Protein AF-A0A2P4SHU9-F1 (afdb_monomer_lite)

InterPro domains:
  IPR002909 IPT domain [PF01833] (2-51)
  IPR013783 Immunoglobulin-like fold [G3DSA:2.60.40.10] (1-59)
  IPR014756 Immunoglobulin E-set [SSF81296] (2-53)
  IPR029175 Exocyst complex component EXOC2/Sec5 [PTHR13043] (12-100)

Secondary structure (DSSP, 8-state):
-EETTEE-GGG-EEEETTEEE------S-SS--EE-EETTTEE---SS---PPPPP---TTSPP--PPP---GGGGTT-TT----TT--PPP-TT------

Organism: Bambusicola thoracicus (NCBI:txid9083)

Structure (mmCIF, N/CA/C/O backbone):
data_AF-A0A2P4SHU9-F1
#
_entry.id   AF-A0A2P4SHU9-F1
#
loop_
_atom_site.group_PDB
_atom_site.id
_atom_site.type_symbol
_atom_site.label_atom_id
_atom_site.label_alt_id
_atom_site.label_comp_id
_atom_site.label_asym_id
_atom_site.label_entity_id
_atom_site.label_seq_id
_atom_site.pdbx_PDB_ins_code
_atom_site.Cartn_x
_atom_site.Cartn_y
_atom_site.Cartn_z
_atom_site.occupancy
_atom_site.B_iso_or_equiv
_atom_site.auth_seq_id
_atom_site.auth_comp_id
_atom_site.auth_asym_id
_atom_site.auth_atom_id
_atom_site.pdbx_PDB_model_num
ATOM 1 N N . LEU A 1 1 ? -6.642 -3.464 1.330 1.00 96.50 1 LEU A N 1
ATOM 2 C CA . LEU A 1 1 ? -5.560 -2.459 1.376 1.00 96.50 1 LEU A CA 1
ATOM 3 C C . LEU A 1 1 ? -5.078 -2.230 -0.043 1.00 96.50 1 LEU A C 1
ATOM 5 O O . LEU A 1 1 ? -4.727 -3.197 -0.714 1.00 96.50 1 LEU A O 1
ATOM 9 N N . THR A 1 2 ? -5.083 -0.984 -0.494 1.00 96.69 2 THR A N 1
ATOM 10 C CA . THR A 1 2 ? -4.664 -0.612 -1.845 1.00 96.69 2 THR A CA 1
ATOM 11 C C . THR A 1 2 ? -3.676 0.540 -1.757 1.00 96.69 2 THR A C 1
ATOM 13 O O . THR A 1 2 ? -3.988 1.548 -1.130 1.00 96.69 2 THR A O 1
ATOM 16 N N . ILE A 1 3 ? -2.502 0.396 -2.370 1.00 96.56 3 ILE A N 1
ATOM 17 C CA . ILE A 1 3 ? -1.456 1.430 -2.404 1.00 96.56 3 ILE A CA 1
ATOM 18 C C . ILE A 1 3 ? -1.080 1.672 -3.862 1.00 96.56 3 ILE A C 1
ATOM 20 O O . ILE A 1 3 ? -0.827 0.718 -4.594 1.00 96.56 3 ILE A O 1
ATOM 24 N N . CYS A 1 4 ? -1.100 2.926 -4.314 1.00 94.81 4 CYS A N 1
ATOM 25 C CA . CYS A 1 4 ? -0.856 3.299 -5.716 1.00 94.81 4 CYS A CA 1
ATOM 26 C C . CYS A 1 4 ? -1.718 2.509 -6.731 1.00 94.81 4 CYS A C 1
ATOM 28 O O . CYS A 1 4 ? -1.253 2.096 -7.799 1.00 94.81 4 CYS A O 1
ATOM 30 N N . GLY A 1 5 ? -2.968 2.198 -6.366 1.00 94.12 5 GLY A N 1
ATOM 31 C CA . GLY A 1 5 ? -3.869 1.358 -7.169 1.00 94.12 5 GLY A CA 1
ATOM 32 C C . GLY A 1 5 ? -3.512 -0.140 -7.203 1.00 94.12 5 GLY A C 1
ATOM 33 O O . GLY A 1 5 ? -4.241 -0.929 -7.807 1.00 94.12 5 GLY A O 1
ATOM 34 N N . HIS A 1 6 ? -2.431 -0.560 -6.543 1.00 95.31 6 HIS A N 1
ATOM 35 C CA . HIS A 1 6 ? -2.037 -1.957 -6.388 1.00 95.31 6 HIS A CA 1
ATOM 36 C C . HIS A 1 6 ? -2.758 -2.603 -5.198 1.00 95.31 6 HIS A C 1
ATOM 38 O O . HIS A 1 6 ? -2.846 -2.010 -4.123 1.00 95.31 6 HIS A O 1
ATOM 44 N N . ASN A 1 7 ? -3.273 -3.825 -5.370 1.00 96.06 7 ASN A N 1
ATOM 45 C CA . ASN A 1 7 ? -3.903 -4.569 -4.279 1.00 96.06 7 ASN A CA 1
ATOM 46 C C . ASN A 1 7 ? -2.827 -5.233 -3.407 1.00 96.06 7 ASN A C 1
ATOM 48 O O . ASN A 1 7 ? -2.243 -6.234 -3.804 1.00 96.06 7 ASN A O 1
ATOM 52 N N . CYS A 1 8 ? -2.602 -4.692 -2.211 1.00 96.69 8 CYS A N 1
ATOM 53 C CA . CYS A 1 8 ? -1.604 -5.184 -1.260 1.00 96.69 8 CYS A CA 1
ATOM 54 C C . CYS A 1 8 ? -2.185 -6.168 -0.230 1.00 96.69 8 CYS A C 1
ATOM 56 O O . CYS A 1 8 ? -1.504 -6.501 0.731 1.00 96.69 8 CYS A O 1
ATOM 58 N N . LEU A 1 9 ? -3.442 -6.612 -0.369 1.00 96.50 9 LEU A N 1
ATOM 59 C CA . LEU A 1 9 ? -4.115 -7.404 0.669 1.00 96.50 9 LEU A CA 1
ATOM 60 C C . LEU A 1 9 ? -3.433 -8.755 0.937 1.00 96.50 9 LEU A C 1
ATOM 62 O O . LEU A 1 9 ? -3.362 -9.164 2.086 1.00 96.50 9 LEU A O 1
ATOM 66 N N . LEU A 1 10 ? -2.908 -9.417 -0.100 1.00 96.62 10 LEU A N 1
ATOM 67 C CA . LEU A 1 10 ? -2.248 -10.724 0.034 1.00 96.62 10 LEU A CA 1
ATOM 68 C C . LEU A 1 10 ? -0.957 -10.671 0.861 1.00 96.62 10 LEU A C 1
ATOM 70 O O . LEU A 1 10 ? -0.550 -11.682 1.418 1.00 96.62 10 LEU A O 1
ATOM 74 N N . THR A 1 11 ? -0.309 -9.507 0.925 1.00 97.50 11 THR A N 1
ATOM 75 C CA . THR A 1 11 ? 0.932 -9.294 1.683 1.00 97.50 11 THR A CA 1
ATOM 76 C C . THR A 1 11 ? 0.702 -8.468 2.945 1.00 97.50 11 THR A C 1
ATOM 78 O O . THR A 1 11 ? 1.670 -8.114 3.614 1.00 97.50 11 THR A O 1
ATOM 81 N N . ALA A 1 12 ? -0.551 -8.113 3.244 1.00 97.69 12 ALA A N 1
ATOM 82 C CA . ALA A 1 12 ? -0.895 -7.260 4.366 1.00 97.69 12 ALA A CA 1
ATOM 83 C C . ALA A 1 12 ? -1.042 -8.078 5.650 1.00 97.69 12 ALA A C 1
ATOM 85 O O . ALA A 1 12 ? -1.887 -8.964 5.749 1.00 97.69 12 ALA A O 1
ATOM 86 N N . GLU A 1 13 ? -0.266 -7.703 6.653 1.00 98.25 13 GLU A N 1
ATOM 87 C CA . GLU A 1 13 ? -0.324 -8.211 8.011 1.00 98.25 13 GLU A CA 1
ATOM 88 C C . GLU A 1 13 ? -0.923 -7.134 8.922 1.00 98.25 13 GLU A C 1
ATOM 90 O O . GLU A 1 13 ? -0.434 -6.001 9.004 1.00 98.25 13 GLU A O 1
ATOM 95 N N . TRP A 1 14 ? -2.032 -7.470 9.579 1.00 97.00 14 TRP A N 1
ATOM 96 C CA . TRP A 1 14 ? -2.667 -6.592 10.555 1.00 97.00 14 TRP A CA 1
ATOM 97 C C . TRP A 1 14 ? -1.968 -6.742 11.906 1.00 97.00 14 TRP A C 1
ATOM 99 O O . TRP A 1 14 ? -1.900 -7.845 12.437 1.00 97.00 14 TRP A O 1
ATOM 109 N N . MET A 1 15 ? -1.486 -5.631 12.467 1.00 97.81 15 MET A N 1
ATOM 110 C CA . MET A 1 15 ? -0.790 -5.626 13.760 1.00 97.81 15 MET A CA 1
ATOM 111 C C . MET A 1 15 ? -1.666 -5.031 14.863 1.00 97.81 15 MET A C 1
ATOM 113 O O . MET A 1 15 ? -1.698 -5.524 15.986 1.00 97.81 15 MET A O 1
ATOM 117 N N . SER A 1 16 ? -2.349 -3.928 14.557 1.00 97.69 16 SER A N 1
ATOM 118 C CA . SER A 1 16 ? -3.259 -3.239 15.471 1.00 97.69 16 SER A CA 1
ATOM 119 C C . SER A 1 16 ? -4.210 -2.329 14.692 1.00 97.69 16 SER A C 1
ATOM 121 O O . SER A 1 16 ? -4.072 -2.143 13.481 1.00 97.69 16 SER A O 1
ATOM 123 N N . ALA A 1 17 ? -5.157 -1.687 15.383 1.00 95.88 17 ALA A N 1
ATOM 124 C CA . ALA A 1 17 ? -6.068 -0.718 14.768 1.00 95.88 17 ALA A CA 1
ATOM 125 C C . ALA A 1 17 ? -5.351 0.460 14.068 1.00 95.88 17 ALA A C 1
ATOM 127 O O . ALA A 1 17 ? -5.923 1.069 13.169 1.00 95.88 17 ALA A O 1
ATOM 128 N N . SER A 1 18 ? -4.10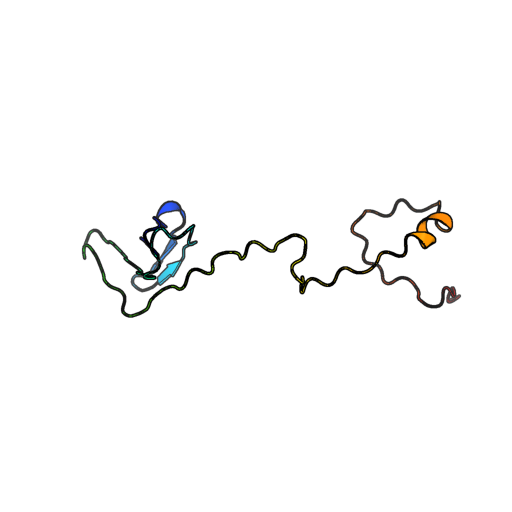6 0.760 14.451 1.00 95.94 18 SER A N 1
ATOM 129 C CA . SER A 1 18 ? -3.297 1.860 13.910 1.00 95.94 18 SER A CA 1
ATOM 130 C C . SER A 1 18 ? -2.066 1.401 13.121 1.00 95.94 18 SER A C 1
ATOM 132 O O . SER A 1 18 ? -1.269 2.239 12.700 1.00 95.94 18 SER A O 1
ATOM 134 N N . LYS A 1 19 ? -1.876 0.089 12.912 1.00 97.56 19 LYS A N 1
ATOM 135 C CA . LYS A 1 19 ? -0.695 -0.442 12.222 1.00 97.56 19 LYS A CA 1
ATOM 136 C C . LYS A 1 19 ? -1.029 -1.654 11.356 1.00 97.56 19 LYS A C 1
ATOM 138 O O . LYS A 1 19 ? -1.517 -2.675 11.837 1.00 97.56 19 LYS A O 1
ATOM 143 N N . ILE A 1 20 ? -0.681 -1.540 10.078 1.00 98.31 20 ILE A N 1
ATOM 144 C CA . ILE A 1 20 ? -0.729 -2.611 9.081 1.00 98.31 20 ILE A CA 1
ATOM 145 C C . ILE A 1 20 ? 0.626 -2.610 8.372 1.00 98.31 20 ILE A C 1
ATOM 147 O O . ILE A 1 20 ? 1.091 -1.553 7.942 1.00 98.31 20 ILE A O 1
ATOM 151 N N . VAL A 1 21 ? 1.259 -3.771 8.258 1.00 98.25 21 VAL A N 1
ATOM 152 C CA . VAL A 1 21 ? 2.519 -3.952 7.526 1.00 98.25 21 VAL A CA 1
ATOM 153 C C . VAL A 1 21 ? 2.199 -4.635 6.201 1.00 98.25 21 VAL A C 1
ATOM 155 O O . VAL A 1 21 ? 1.375 -5.538 6.167 1.00 98.25 21 VAL A O 1
ATOM 158 N N . CYS A 1 22 ? 2.785 -4.202 5.085 1.00 97.69 22 CYS A N 1
ATOM 159 C CA . CYS A 1 22 ? 2.576 -4.869 3.797 1.00 97.69 22 CYS A CA 1
ATOM 160 C C . CYS A 1 22 ? 3.742 -4.640 2.832 1.00 97.69 22 CYS A C 1
ATOM 162 O O . CYS A 1 22 ? 4.618 -3.811 3.085 1.00 97.69 22 CYS A O 1
ATOM 164 N N . ARG A 1 23 ? 3.731 -5.355 1.701 1.00 95.94 23 ARG A N 1
ATOM 165 C CA . ARG A 1 23 ? 4.658 -5.123 0.583 1.00 95.94 23 ARG A CA 1
ATOM 166 C C . ARG A 1 23 ? 3.913 -4.512 -0.601 1.00 95.94 23 ARG A C 1
ATOM 168 O O . ARG A 1 23 ? 2.896 -5.052 -1.041 1.00 95.94 23 ARG A O 1
ATOM 175 N N . VAL A 1 24 ? 4.428 -3.396 -1.116 1.00 93.94 24 VAL A N 1
ATOM 176 C CA . VAL A 1 24 ? 3.856 -2.685 -2.268 1.00 93.94 24 VAL A CA 1
ATOM 177 C C . VAL A 1 24 ? 4.397 -3.288 -3.563 1.00 93.94 24 VAL A C 1
ATOM 179 O O . VAL A 1 24 ? 5.598 -3.508 -3.691 1.00 93.94 24 VAL A O 1
ATOM 182 N N . GLY A 1 25 ? 3.503 -3.577 -4.510 1.00 89.56 25 GLY A N 1
ATOM 183 C CA . GLY A 1 25 ? 3.863 -4.035 -5.851 1.00 89.56 25 GLY A CA 1
ATOM 184 C C . GLY A 1 25 ? 3.974 -2.890 -6.859 1.00 89.56 25 GLY A C 1
ATOM 185 O O . GLY A 1 25 ? 4.077 -1.719 -6.499 1.00 89.56 25 GLY A O 1
ATOM 186 N N . GLN A 1 26 ? 3.923 -3.222 -8.149 1.00 88.38 26 GLN A N 1
ATOM 187 C CA . GLN A 1 26 ? 3.939 -2.219 -9.216 1.00 88.38 26 GLN A CA 1
ATOM 188 C C . GLN A 1 26 ? 2.709 -1.304 -9.136 1.00 88.38 26 GLN A C 1
ATOM 190 O O . GLN A 1 26 ? 1.571 -1.780 -9.043 1.00 88.38 26 GLN A O 1
ATOM 195 N N . ALA A 1 27 ? 2.951 0.007 -9.188 1.00 84.69 27 ALA A N 1
ATOM 196 C CA . ALA A 1 27 ? 1.908 1.021 -9.170 1.00 84.69 27 ALA A CA 1
ATOM 197 C C . ALA A 1 27 ? 1.085 0.978 -10.458 1.00 84.69 27 ALA A C 1
ATOM 199 O O . ALA A 1 27 ? 1.627 0.872 -11.556 1.00 84.69 27 ALA A O 1
ATOM 200 N N . LYS A 1 28 ? -0.233 1.121 -10.307 1.00 85.88 28 LYS A N 1
ATOM 201 C CA . LYS A 1 28 ? -1.162 1.347 -11.424 1.00 85.88 28 LYS A CA 1
ATOM 202 C C . LYS A 1 28 ? -1.447 2.831 -11.648 1.00 85.88 28 LYS A C 1
ATOM 204 O O . LYS A 1 28 ? -2.008 3.190 -12.676 1.00 85.88 28 LYS A O 1
ATOM 209 N N . ASN A 1 29 ? -1.120 3.676 -10.673 1.00 80.19 29 ASN A N 1
ATOM 210 C CA . ASN A 1 29 ? -1.287 5.120 -10.747 1.00 80.19 29 ASN A CA 1
ATOM 211 C C . ASN A 1 29 ? -0.098 5.846 -10.101 1.00 80.19 29 ASN A C 1
ATOM 213 O O . ASN A 1 29 ? 0.564 5.310 -9.214 1.00 80.19 29 ASN A O 1
ATOM 217 N N . ASP A 1 30 ? 0.151 7.084 -10.525 1.00 79.12 30 ASP A N 1
ATOM 218 C CA . ASP A 1 30 ? 1.261 7.894 -10.002 1.00 79.12 30 ASP A CA 1
ATOM 219 C C . ASP A 1 30 ? 0.859 8.747 -8.781 1.00 79.12 30 ASP A C 1
ATOM 221 O O . ASP A 1 30 ? 1.676 9.474 -8.225 1.00 79.12 30 ASP A O 1
ATOM 225 N N . LYS A 1 31 ? -0.402 8.658 -8.335 1.00 85.31 31 LYS A N 1
ATOM 226 C CA . LYS A 1 31 ? -0.958 9.530 -7.287 1.00 85.31 31 LYS A CA 1
ATOM 227 C C . LYS A 1 31 ? -0.466 9.192 -5.873 1.00 85.31 31 LYS A C 1
ATOM 229 O O . LYS A 1 31 ? -0.520 10.034 -4.986 1.00 85.31 31 LYS A O 1
ATOM 234 N N . GLY A 1 32 ? 0.003 7.965 -5.648 1.00 92.44 32 GLY A N 1
ATOM 235 C CA . GLY A 1 32 ? 0.519 7.564 -4.337 1.00 92.44 32 GLY A CA 1
ATOM 236 C C . GLY A 1 32 ? -0.549 7.324 -3.268 1.00 92.44 32 GLY A C 1
ATOM 237 O O . GLY A 1 32 ? -0.224 7.287 -2.085 1.00 92.44 32 GLY A O 1
ATOM 238 N N . ASP A 1 33 ? -1.820 7.177 -3.655 1.00 95.25 33 ASP A N 1
ATOM 239 C CA . ASP A 1 33 ? -2.926 7.006 -2.707 1.00 95.25 33 ASP A CA 1
ATOM 240 C C . ASP A 1 33 ? -2.750 5.730 -1.859 1.00 9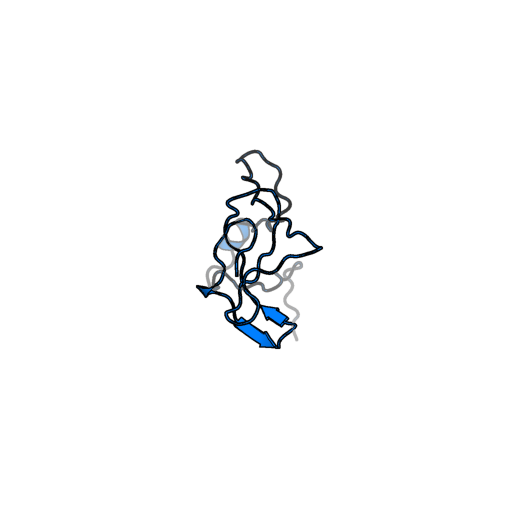5.25 33 ASP A C 1
ATOM 242 O O . ASP A 1 33 ? -2.475 4.649 -2.390 1.00 95.25 33 ASP A O 1
ATOM 246 N N . ILE A 1 34 ? -2.985 5.852 -0.548 1.00 97.06 34 ILE A N 1
ATOM 247 C CA . ILE A 1 34 ? -3.020 4.746 0.419 1.00 97.06 34 ILE A CA 1
ATOM 248 C C . ILE A 1 34 ? -4.464 4.598 0.905 1.00 97.06 34 ILE A C 1
ATOM 250 O O . ILE A 1 34 ? -5.000 5.477 1.577 1.00 97.06 34 ILE A O 1
ATOM 254 N N . ILE A 1 35 ? -5.112 3.491 0.547 1.00 97.19 35 ILE A N 1
ATOM 255 C CA . ILE A 1 35 ? -6.528 3.241 0.829 1.00 97.19 35 ILE A CA 1
ATOM 256 C C . ILE A 1 35 ? -6.659 1.975 1.676 1.00 97.19 35 ILE A C 1
ATOM 258 O O . ILE A 1 35 ? -6.416 0.851 1.220 1.00 97.19 35 ILE A O 1
ATOM 262 N N . VAL A 1 36 ? -7.103 2.155 2.916 1.00 97.88 36 VAL A N 1
ATOM 263 C CA . VAL A 1 36 ? -7.506 1.062 3.806 1.00 97.88 36 VAL A CA 1
ATOM 264 C C . VAL A 1 36 ? -9.017 0.890 3.690 1.00 97.88 36 VAL A C 1
ATOM 266 O O . VAL A 1 36 ? -9.760 1.865 3.742 1.00 97.88 36 VAL A O 1
ATOM 269 N N . THR A 1 37 ? -9.487 -0.343 3.521 1.00 97.44 37 THR A N 1
ATOM 270 C CA . THR A 1 37 ? -10.922 -0.653 3.515 1.00 97.44 37 THR A CA 1
ATOM 271 C C . THR A 1 37 ? -11.195 -1.673 4.603 1.00 97.44 37 THR A C 1
ATOM 273 O O . THR A 1 37 ? -10.602 -2.752 4.584 1.00 97.44 37 THR A O 1
ATOM 276 N N . THR A 1 38 ? -12.057 -1.327 5.553 1.00 96.94 38 THR A N 1
ATOM 277 C CA . THR A 1 38 ? -12.474 -2.208 6.649 1.00 96.94 38 THR A CA 1
ATOM 278 C C . THR A 1 38 ? -13.969 -2.485 6.546 1.00 96.94 38 THR A C 1
ATOM 280 O O . THR A 1 38 ? -14.718 -1.710 5.955 1.00 96.94 38 THR A O 1
ATOM 283 N N . LYS A 1 39 ? -14.431 -3.601 7.121 1.00 96.06 39 LYS A N 1
ATOM 284 C CA . LYS A 1 39 ? -15.866 -3.932 7.127 1.00 96.06 39 LYS A CA 1
ATOM 285 C C . LYS A 1 39 ? -16.687 -2.947 7.965 1.00 96.06 39 LYS A C 1
ATOM 287 O O . LYS A 1 39 ? -17.816 -2.652 7.607 1.00 96.06 39 LYS A O 1
ATOM 292 N N . SER A 1 40 ? -16.117 -2.444 9.059 1.00 96.19 40 SER A N 1
ATOM 293 C CA . SER A 1 40 ? -16.792 -1.539 9.994 1.00 96.19 40 SER A CA 1
ATOM 294 C C . SER A 1 40 ? -16.806 -0.081 9.535 1.00 96.19 40 SER A C 1
ATOM 296 O O . SER A 1 40 ? -17.786 0.613 9.770 1.00 96.19 40 SER A O 1
ATOM 298 N N . GLY A 1 41 ? -15.723 0.390 8.908 1.00 94.31 41 GLY A N 1
ATOM 299 C CA . GLY A 1 41 ? -15.535 1.801 8.546 1.00 94.31 41 GLY A CA 1
ATOM 300 C C . GLY A 1 41 ? -15.576 2.083 7.046 1.00 94.31 41 GLY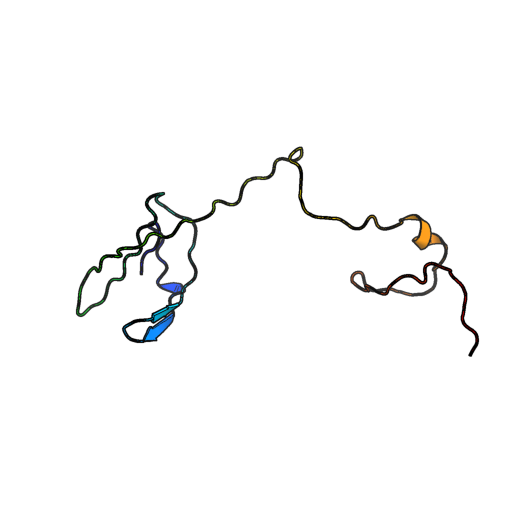 A C 1
ATOM 301 O O . GLY A 1 41 ? -15.408 3.227 6.633 1.00 94.31 41 GLY A O 1
ATOM 302 N N . GLY A 1 42 ? -15.763 1.058 6.212 1.00 97.44 42 GLY A N 1
ATOM 303 C CA . GLY A 1 42 ? -15.748 1.211 4.764 1.00 97.44 42 GLY A CA 1
ATOM 304 C C . GLY A 1 42 ? -14.386 1.678 4.250 1.00 97.44 42 GLY A C 1
ATOM 305 O O . GLY A 1 42 ? -13.337 1.201 4.689 1.00 97.44 42 GLY A O 1
ATOM 306 N N . ARG A 1 43 ? -14.400 2.576 3.261 1.00 97.88 43 ARG A N 1
ATOM 307 C CA . ARG A 1 43 ? -13.203 3.082 2.579 1.00 97.88 43 ARG A CA 1
ATOM 308 C C . ARG A 1 43 ? -12.625 4.288 3.325 1.00 97.88 43 ARG A C 1
ATOM 310 O O . ARG A 1 43 ? -13.233 5.351 3.332 1.00 97.88 43 ARG A O 1
ATOM 317 N N . GLY A 1 44 ? -11.429 4.129 3.882 1.00 96.81 44 GLY A N 1
ATOM 318 C CA . GLY A 1 44 ? -10.670 5.211 4.504 1.00 96.81 44 GLY A CA 1
ATOM 319 C C . GLY A 1 44 ? -9.922 6.090 3.498 1.00 96.81 44 GLY A C 1
ATOM 320 O O . GLY A 1 44 ? -9.780 5.750 2.318 1.00 96.81 44 GLY A O 1
ATOM 321 N N . THR A 1 45 ? -9.405 7.210 3.998 1.00 96.56 45 THR A N 1
ATOM 322 C CA . THR A 1 45 ? -8.537 8.153 3.281 1.00 96.56 45 THR A CA 1
ATOM 323 C C . THR A 1 45 ? -7.186 8.269 3.988 1.00 96.56 45 THR A C 1
ATOM 325 O O . THR A 1 45 ? -7.053 7.917 5.159 1.00 96.56 45 THR A O 1
ATOM 328 N N . SER A 1 46 ? -6.171 8.745 3.269 1.00 96.19 46 SER A N 1
ATOM 329 C CA . SER A 1 46 ? -4.837 9.013 3.810 1.00 96.19 46 SER A CA 1
ATOM 330 C C . SER A 1 46 ? -4.473 10.472 3.559 1.00 96.19 46 SER A C 1
ATOM 332 O O . SER A 1 46 ? -4.731 10.992 2.476 1.00 96.19 46 SER A O 1
ATOM 334 N N . THR A 1 47 ? -3.871 11.125 4.552 1.00 97.44 47 THR A N 1
ATOM 335 C CA . THR A 1 47 ? -3.312 12.484 4.432 1.00 97.44 47 THR A CA 1
ATOM 336 C C . THR A 1 47 ? -1.904 12.488 3.836 1.00 97.44 47 THR A C 1
ATOM 338 O O . THR A 1 47 ? -1.416 13.533 3.419 1.00 97.44 47 THR A O 1
ATOM 341 N N . VAL A 1 48 ? -1.257 11.321 3.783 1.00 97.19 48 VAL A N 1
ATOM 342 C CA . VAL A 1 48 ? 0.079 11.121 3.213 1.00 97.19 48 VAL A CA 1
ATOM 343 C C . VAL A 1 48 ? 0.014 10.243 1.965 1.00 97.19 48 VAL A C 1
ATOM 345 O O . VAL A 1 48 ? -0.897 9.423 1.812 1.00 97.19 48 VAL A O 1
ATOM 348 N N . SER A 1 49 ? 1.003 10.393 1.088 1.00 95.94 49 SER A N 1
ATOM 349 C CA . SER A 1 49 ? 1.117 9.648 -0.168 1.00 95.94 49 SER A CA 1
ATOM 350 C C . SER A 1 49 ? 2.374 8.785 -0.203 1.00 95.94 49 SER A C 1
ATOM 352 O O . SER A 1 49 ? 3.434 9.192 0.273 1.00 95.94 49 SER A O 1
ATOM 354 N N . PHE A 1 50 ? 2.281 7.621 -0.838 1.00 95.38 50 PHE A N 1
ATOM 355 C CA . PHE A 1 50 ? 3.413 6.743 -1.097 1.00 95.38 50 PHE A CA 1
ATOM 356 C C . PHE A 1 50 ? 4.043 7.049 -2.461 1.00 95.38 50 PHE A C 1
ATOM 358 O O . PHE A 1 50 ? 3.382 6.950 -3.494 1.00 95.38 50 PHE A O 1
ATOM 365 N N . LYS A 1 51 ? 5.338 7.376 -2.489 1.00 92.81 51 LYS A N 1
ATOM 366 C CA . LYS A 1 51 ? 6.088 7.520 -3.742 1.00 92.81 51 LYS A CA 1
ATOM 367 C C . LYS A 1 51 ? 6.701 6.175 -4.117 1.00 92.81 51 LYS A C 1
ATOM 369 O O . LYS A 1 51 ? 7.719 5.783 -3.551 1.00 92.81 51 LYS A O 1
ATOM 374 N N . LEU A 1 52 ? 6.103 5.477 -5.083 1.00 90.25 52 LEU A N 1
ATOM 375 C CA . LEU A 1 52 ? 6.731 4.278 -5.632 1.00 90.25 52 LEU A CA 1
ATOM 376 C C . LEU A 1 52 ? 7.906 4.690 -6.525 1.00 90.25 52 LEU A C 1
ATOM 378 O O . LEU A 1 52 ? 7.721 5.377 -7.531 1.00 90.25 52 LEU A O 1
ATOM 382 N N . LEU A 1 53 ? 9.109 4.256 -6.162 1.00 86.69 53 LEU A N 1
ATOM 383 C CA . LEU A 1 53 ? 10.284 4.410 -7.009 1.00 86.69 53 LEU A CA 1
ATOM 384 C C . LEU A 1 53 ? 10.204 3.379 -8.134 1.00 86.69 53 LEU A C 1
ATOM 386 O O . LEU A 1 53 ? 10.146 2.174 -7.886 1.00 86.69 53 LEU A O 1
ATOM 390 N N . LYS A 1 54 ? 10.157 3.859 -9.376 1.00 78.69 54 LYS A N 1
ATOM 391 C CA . LYS A 1 54 ? 10.279 2.993 -10.547 1.00 78.69 54 LYS A CA 1
ATOM 392 C C . LYS A 1 54 ? 11.752 2.570 -10.619 1.00 78.69 54 LYS A C 1
ATOM 394 O O . LYS A 1 54 ? 12.600 3.458 -10.549 1.00 78.69 54 LYS A O 1
ATOM 399 N N . PRO A 1 55 ? 12.069 1.266 -10.722 1.00 74.62 55 PRO A N 1
ATOM 400 C CA . PRO A 1 55 ? 13.433 0.857 -11.009 1.00 74.62 55 PRO A CA 1
ATOM 401 C C . PRO A 1 55 ? 13.826 1.508 -12.331 1.00 74.62 55 PRO A C 1
ATOM 403 O O . PRO A 1 55 ? 13.161 1.290 -13.349 1.00 74.62 55 PRO A O 1
ATOM 406 N N . GLU A 1 56 ? 14.845 2.356 -12.299 1.00 72.81 56 GLU A N 1
ATOM 407 C CA . GLU A 1 56 ? 15.399 2.923 -13.515 1.00 72.81 56 GLU A CA 1
ATOM 408 C C . GLU A 1 56 ? 15.975 1.776 -14.343 1.00 72.81 56 GLU A C 1
ATOM 410 O O . GLU A 1 56 ? 16.698 0.916 -13.832 1.00 72.81 56 GLU A O 1
ATOM 415 N N . LYS A 1 57 ? 15.588 1.707 -15.617 1.00 73.69 57 LYS A N 1
ATOM 416 C CA . LYS A 1 57 ? 16.217 0.769 -16.538 1.00 73.69 57 LYS A CA 1
ATOM 417 C C . LYS A 1 57 ? 17.572 1.357 -16.894 1.00 73.69 57 LYS A C 1
ATOM 419 O O . LYS A 1 57 ? 17.643 2.178 -17.797 1.00 73.69 57 LYS A O 1
ATOM 424 N N . ILE A 1 58 ? 18.598 0.932 -16.168 1.00 75.81 58 ILE A N 1
ATOM 425 C CA . ILE A 1 58 ? 19.991 1.254 -16.469 1.00 75.81 58 ILE A CA 1
ATOM 426 C C . ILE A 1 58 ? 20.300 0.643 -17.843 1.00 75.81 58 ILE A C 1
ATOM 428 O O . ILE A 1 58 ? 20.229 -0.577 -18.027 1.00 75.81 58 ILE A O 1
ATOM 432 N N . GLY A 1 59 ? 20.546 1.494 -18.830 1.00 79.69 59 GLY A N 1
ATOM 433 C CA . GLY A 1 59 ? 21.046 1.116 -20.141 1.00 79.69 59 GLY A CA 1
ATOM 434 C C . GLY A 1 59 ? 22.461 0.548 -20.052 1.00 79.69 59 GLY A C 1
ATOM 435 O O . GLY A 1 59 ? 23.185 0.774 -19.090 1.00 79.69 59 GLY A O 1
ATOM 436 N N . ILE A 1 60 ? 22.892 -0.181 -21.084 1.00 78.69 60 ILE A N 1
ATOM 437 C CA . ILE A 1 60 ? 24.229 -0.811 -21.120 1.00 78.69 60 ILE A CA 1
ATOM 438 C C . ILE A 1 60 ? 25.361 0.227 -20.989 1.00 78.69 60 ILE A C 1
ATOM 440 O O . ILE A 1 60 ? 26.454 -0.101 -20.543 1.00 78.69 60 ILE A O 1
ATOM 444 N N . LEU A 1 61 ? 25.098 1.471 -21.392 1.00 83.62 61 LEU A N 1
ATOM 445 C CA . LEU A 1 61 ? 26.056 2.576 -21.361 1.00 83.62 61 LEU A CA 1
ATOM 446 C C . LEU A 1 61 ? 25.853 3.519 -20.165 1.00 83.62 61 LEU A C 1
ATOM 448 O O . LEU A 1 61 ? 26.594 4.492 -20.037 1.00 83.62 61 LEU A O 1
ATOM 452 N N . ASP A 1 62 ? 24.860 3.260 -19.313 1.00 81.25 62 ASP A N 1
ATOM 453 C CA . ASP A 1 62 ? 24.586 4.112 -18.162 1.00 81.25 62 ASP A CA 1
ATOM 454 C C . ASP A 1 62 ? 25.611 3.842 -17.055 1.00 81.25 62 ASP A C 1
ATOM 456 O O . ASP A 1 62 ? 25.986 2.701 -16.777 1.00 81.25 62 ASP A O 1
ATOM 460 N N . GLN A 1 63 ? 26.078 4.911 -16.407 1.00 71.81 63 GLN A N 1
ATOM 461 C CA . GLN A 1 63 ? 27.059 4.807 -15.330 1.00 71.81 63 GLN A CA 1
ATOM 462 C C . GLN A 1 63 ? 26.467 4.053 -14.131 1.00 71.81 63 GLN A C 1
ATOM 464 O O . GLN A 1 63 ? 25.477 4.480 -13.538 1.00 71.81 63 GLN A O 1
ATOM 469 N N . SER A 1 64 ? 27.103 2.949 -13.731 1.00 68.50 64 SER A N 1
ATOM 470 C CA . SER A 1 64 ? 26.723 2.196 -12.536 1.00 68.50 64 SER A CA 1
ATOM 471 C C . SER A 1 64 ? 27.551 2.624 -11.326 1.00 68.50 64 SER A C 1
ATOM 473 O O . SER A 1 64 ? 28.775 2.544 -11.354 1.00 68.50 64 SER A O 1
ATOM 475 N N . ALA A 1 65 ? 26.892 2.979 -10.220 1.00 71.00 65 ALA A N 1
ATOM 476 C CA . ALA A 1 65 ? 27.542 3.236 -8.926 1.00 71.00 65 ALA A CA 1
ATOM 477 C C . ALA A 1 65 ? 27.9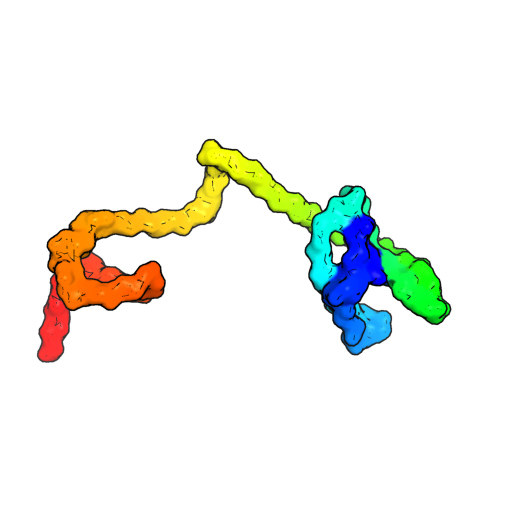33 1.949 -8.164 1.00 71.00 65 ALA A C 1
ATOM 479 O O . ALA A 1 65 ? 28.287 1.996 -6.985 1.00 71.00 65 ALA A O 1
ATOM 480 N N . VAL A 1 66 ? 27.819 0.789 -8.816 1.00 73.44 66 VAL A N 1
ATOM 481 C CA . VAL A 1 66 ? 28.237 -0.497 -8.261 1.00 73.44 66 VAL A CA 1
ATOM 482 C C . VAL A 1 66 ? 29.734 -0.635 -8.490 1.00 73.44 66 VAL A C 1
ATOM 484 O O . VAL A 1 66 ? 30.186 -0.735 -9.627 1.00 73.44 66 VAL A O 1
ATOM 487 N N . TRP A 1 67 ? 30.493 -0.642 -7.399 1.00 71.38 67 TRP A N 1
ATOM 488 C CA . TRP A 1 67 ? 31.911 -0.966 -7.427 1.00 71.38 67 TRP A CA 1
ATOM 489 C C . TRP A 1 67 ? 32.055 -2.474 -7.611 1.00 71.38 67 TRP A C 1
ATOM 491 O O . TRP A 1 67 ? 31.543 -3.253 -6.805 1.00 71.38 67 TRP A O 1
ATOM 501 N N . VAL A 1 68 ? 32.705 -2.878 -8.697 1.00 68.75 68 VAL A N 1
ATOM 502 C CA . VAL A 1 68 ? 33.100 -4.267 -8.930 1.00 68.75 68 VAL A CA 1
ATOM 503 C C . VAL A 1 68 ? 34.582 -4.348 -8.608 1.00 68.75 68 VAL A C 1
ATOM 505 O O . VAL A 1 68 ? 35.372 -3.636 -9.222 1.00 68.75 68 VAL A O 1
ATOM 508 N N . ASP A 1 69 ? 34.955 -5.192 -7.649 1.00 73.44 69 ASP A N 1
ATOM 509 C CA . ASP A 1 69 ? 36.367 -5.487 -7.420 1.00 73.44 69 ASP A CA 1
ATOM 510 C C . ASP A 1 69 ? 36.915 -6.197 -8.661 1.00 73.44 69 ASP A C 1
ATOM 512 O O . ASP A 1 69 ? 36.429 -7.260 -9.062 1.00 73.44 69 ASP A O 1
ATOM 516 N N . GLU A 1 70 ? 37.917 -5.595 -9.297 1.00 65.81 70 GLU A N 1
ATOM 517 C CA . GLU A 1 70 ? 38.618 -6.204 -10.420 1.00 65.81 70 GLU A CA 1
ATOM 518 C C . GLU A 1 70 ? 39.354 -7.450 -9.907 1.00 65.81 70 GLU A C 1
ATOM 520 O O . GLU A 1 70 ? 40.407 -7.371 -9.273 1.00 65.81 70 GLU A O 1
ATOM 525 N N . MET A 1 71 ? 38.782 -8.634 -10.145 1.00 63.19 71 MET A N 1
ATOM 526 C CA . MET A 1 71 ? 39.487 -9.889 -9.898 1.00 63.19 71 MET A CA 1
ATOM 527 C C . MET A 1 71 ? 40.748 -9.917 -10.766 1.00 63.19 71 MET A C 1
ATOM 529 O O . MET A 1 71 ? 40.671 -9.973 -11.995 1.00 63.19 71 MET A O 1
ATOM 533 N N . ASN A 1 72 ? 41.913 -9.927 -10.117 1.00 55.09 72 ASN A N 1
ATOM 534 C CA . ASN A 1 72 ? 43.201 -10.160 -10.760 1.00 55.09 72 ASN A CA 1
ATOM 535 C C . ASN A 1 72 ? 43.227 -11.580 -11.346 1.00 55.09 72 ASN A C 1
ATOM 537 O O . ASN A 1 72 ? 43.652 -12.536 -10.701 1.00 55.09 72 ASN A O 1
ATOM 541 N N . TYR A 1 73 ? 42.792 -11.719 -12.600 1.00 52.56 73 TYR A N 1
ATOM 542 C CA . TYR A 1 73 ? 42.771 -12.980 -13.358 1.00 52.56 73 TYR A CA 1
ATOM 543 C C . TYR A 1 73 ? 44.142 -13.679 -13.438 1.00 52.56 73 TYR A C 1
ATOM 545 O O . TYR A 1 73 ? 44.227 -14.856 -13.793 1.00 52.56 73 TYR A O 1
ATOM 553 N N . TYR A 1 74 ? 45.222 -12.967 -13.119 1.00 50.75 74 TYR A N 1
ATOM 554 C CA . TYR A 1 74 ? 46.588 -13.462 -13.218 1.00 50.75 74 TYR A CA 1
ATOM 555 C C . TYR A 1 74 ? 47.039 -14.323 -12.029 1.00 50.75 74 TYR A C 1
ATOM 557 O O . TYR A 1 74 ? 48.001 -15.069 -12.192 1.00 50.75 74 TYR A O 1
ATOM 565 N N . ASP A 1 75 ? 46.328 -14.314 -10.895 1.00 51.69 75 ASP A N 1
ATOM 566 C CA . ASP A 1 75 ? 46.713 -15.096 -9.701 1.00 51.69 75 ASP A CA 1
ATOM 567 C C . ASP A 1 75 ? 46.120 -16.525 -9.678 1.00 51.69 75 ASP A C 1
ATOM 569 O O . ASP A 1 75 ? 46.311 -17.311 -8.758 1.00 51.69 75 ASP A O 1
ATOM 573 N N . MET A 1 76 ? 45.405 -16.914 -10.739 1.00 53.59 76 MET A N 1
ATOM 574 C CA . MET A 1 76 ? 44.883 -18.278 -10.921 1.00 53.59 76 MET A CA 1
ATOM 575 C C . MET A 1 76 ? 45.939 -19.268 -11.449 1.00 53.59 76 MET A C 1
ATOM 577 O O . MET A 1 76 ? 45.700 -20.477 -11.467 1.00 53.59 76 MET A O 1
ATOM 581 N N . ARG A 1 77 ? 47.089 -18.785 -11.949 1.00 53.09 77 ARG A N 1
ATOM 582 C CA . ARG A 1 77 ? 48.156 -19.650 -12.496 1.00 53.09 77 ARG A CA 1
ATOM 583 C C . ARG A 1 77 ? 49.130 -20.152 -11.431 1.00 53.09 77 ARG A C 1
ATOM 585 O O . ARG A 1 77 ? 49.811 -21.147 -11.674 1.00 53.09 77 ARG A O 1
ATOM 592 N N . THR A 1 78 ? 49.188 -19.482 -10.288 1.00 54.00 78 THR A N 1
ATOM 593 C CA . THR A 1 78 ? 50.161 -19.714 -9.215 1.00 54.00 78 THR A CA 1
ATOM 594 C C . THR A 1 78 ? 49.616 -20.577 -8.081 1.00 54.00 78 THR A C 1
ATOM 596 O O . THR A 1 78 ? 50.393 -21.335 -7.506 1.00 54.00 78 THR A O 1
ATOM 599 N N . ASP A 1 79 ? 48.304 -20.583 -7.817 1.00 53.59 79 ASP A N 1
ATOM 600 C CA . ASP A 1 79 ? 47.704 -21.450 -6.790 1.00 53.59 79 ASP A CA 1
ATOM 601 C C . ASP A 1 79 ? 46.893 -22.599 -7.408 1.00 53.59 79 ASP A C 1
ATOM 603 O O . ASP A 1 79 ? 45.662 -22.613 -7.459 1.00 53.59 79 ASP A O 1
ATOM 607 N N . ARG A 1 80 ? 47.611 -23.595 -7.935 1.00 53.94 80 ARG A N 1
ATOM 608 C CA . ARG A 1 80 ? 47.006 -24.763 -8.592 1.00 53.94 80 ARG A CA 1
ATOM 609 C C . ARG A 1 80 ? 46.463 -25.809 -7.606 1.00 53.94 80 ARG A C 1
ATOM 611 O O . ARG A 1 80 ? 45.996 -26.849 -8.062 1.00 53.94 80 ARG A O 1
ATOM 618 N N . ASN A 1 81 ? 46.525 -25.572 -6.290 1.00 52.78 81 ASN A N 1
ATOM 619 C CA . ASN A 1 81 ? 46.316 -26.633 -5.297 1.00 52.78 81 ASN A CA 1
ATOM 620 C C . ASN A 1 81 ? 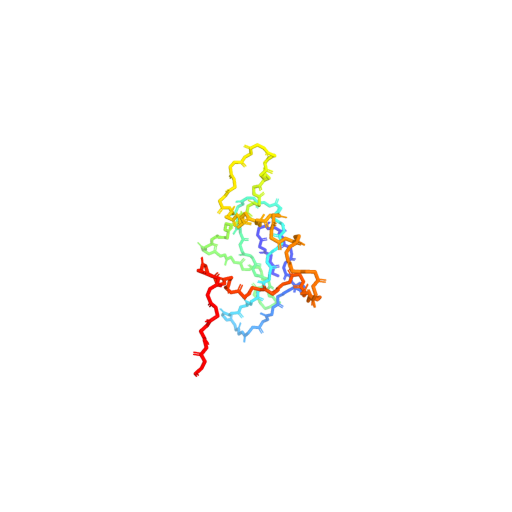45.263 -26.378 -4.214 1.00 52.78 81 ASN A C 1
ATOM 622 O O . ASN A 1 81 ? 45.140 -27.201 -3.304 1.00 52.78 81 ASN A O 1
ATOM 626 N N . LYS A 1 82 ? 44.440 -25.332 -4.304 1.00 52.88 82 LYS A N 1
ATOM 627 C CA . LYS A 1 82 ? 43.295 -25.189 -3.393 1.00 52.88 82 LYS A CA 1
ATOM 628 C C . LYS A 1 82 ? 42.019 -24.938 -4.184 1.00 52.88 82 LYS A C 1
ATOM 630 O O . LYS A 1 82 ? 41.859 -23.922 -4.844 1.00 52.88 82 LYS A O 1
ATOM 635 N N . GLY A 1 83 ? 41.098 -25.900 -4.115 1.00 53.16 83 GLY A N 1
ATOM 636 C CA . GLY A 1 83 ? 39.715 -25.718 -4.545 1.00 53.16 83 GLY A CA 1
ATOM 637 C C . GLY A 1 83 ? 39.058 -24.671 -3.656 1.00 53.16 83 GLY A C 1
ATOM 638 O O . GLY A 1 83 ? 38.558 -24.990 -2.579 1.00 53.16 83 GLY A O 1
ATOM 639 N N . ILE A 1 84 ? 39.131 -23.412 -4.073 1.00 52.91 84 ILE A N 1
ATOM 640 C CA . ILE A 1 84 ? 38.567 -22.286 -3.337 1.00 52.91 84 ILE A CA 1
ATOM 641 C C . ILE A 1 84 ? 37.123 -22.094 -3.828 1.00 52.91 84 ILE A C 1
ATOM 643 O O . ILE A 1 84 ? 36.905 -21.935 -5.031 1.00 52.91 84 ILE A O 1
ATOM 647 N N . PRO A 1 85 ? 36.113 -22.135 -2.941 1.00 48.75 85 PRO A N 1
ATOM 648 C CA . PRO A 1 85 ? 34.737 -21.858 -3.330 1.00 48.75 85 PRO A CA 1
ATOM 649 C C . PRO A 1 85 ? 34.590 -20.400 -3.805 1.00 48.75 85 PRO A C 1
ATOM 651 O O . PRO A 1 85 ? 35.242 -19.510 -3.252 1.00 48.75 85 PRO A O 1
ATOM 654 N N . PRO A 1 86 ? 33.680 -20.123 -4.758 1.00 51.22 86 PRO A N 1
ATOM 655 C CA . PRO A 1 86 ? 33.575 -18.844 -5.480 1.00 51.22 86 PRO A CA 1
ATOM 656 C C . PRO A 1 86 ? 33.189 -17.622 -4.619 1.00 51.22 86 PRO A C 1
ATOM 658 O O . PRO A 1 86 ? 33.025 -16.531 -5.148 1.00 51.22 86 PRO A O 1
ATOM 661 N N . LEU A 1 87 ? 33.037 -17.788 -3.301 1.00 48.97 87 LEU A N 1
ATOM 662 C CA . LEU A 1 87 ? 32.654 -16.746 -2.339 1.00 48.97 87 LEU A CA 1
ATOM 663 C C . LEU A 1 87 ? 33.665 -16.573 -1.195 1.00 48.97 87 LEU A C 1
ATOM 665 O O . LEU A 1 87 ? 33.363 -15.933 -0.189 1.00 48.97 87 LEU A O 1
ATOM 669 N N . SER A 1 88 ? 34.862 -17.150 -1.305 1.00 49.47 88 SER A N 1
ATOM 670 C CA . SER A 1 88 ? 35.898 -16.959 -0.291 1.00 49.47 88 SER A CA 1
ATOM 671 C C . SER A 1 88 ? 36.512 -15.556 -0.396 1.00 49.47 88 SER A C 1
A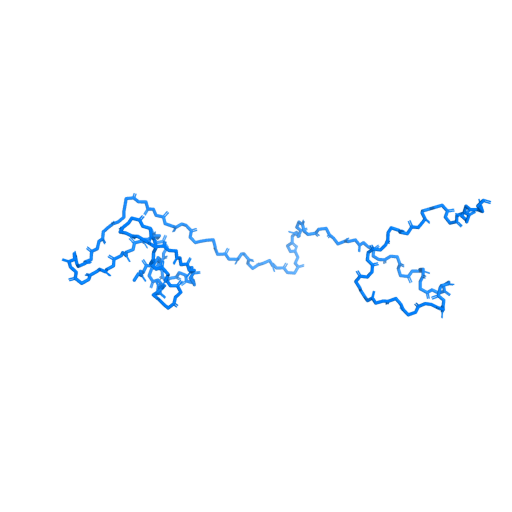TOM 673 O O . SER A 1 88 ? 37.593 -15.392 -0.956 1.00 49.47 88 SER A O 1
ATOM 675 N N . LEU A 1 89 ? 35.861 -14.548 0.197 1.00 54.97 89 LEU A N 1
ATOM 676 C CA . LEU A 1 89 ? 36.507 -13.281 0.552 1.00 54.97 89 LEU A CA 1
ATOM 677 C C . LEU A 1 89 ? 37.481 -13.532 1.708 1.00 54.97 89 LEU A C 1
ATOM 679 O O . LEU A 1 89 ? 37.163 -13.312 2.878 1.00 54.97 89 LEU A O 1
ATOM 683 N N . ARG A 1 90 ? 38.678 -14.025 1.395 1.00 54.50 90 ARG A N 1
ATOM 684 C CA . ARG A 1 90 ? 39.820 -13.841 2.289 1.00 54.50 90 ARG A CA 1
ATOM 685 C C . ARG A 1 90 ? 40.657 -12.686 1.753 1.00 54.50 90 ARG A C 1
ATOM 687 O O . ARG A 1 90 ? 40.912 -12.669 0.551 1.00 54.50 90 ARG A O 1
ATOM 694 N N . PRO A 1 91 ? 41.087 -11.741 2.608 1.00 52.84 91 PRO A N 1
ATOM 695 C CA . PRO A 1 91 ? 42.068 -10.743 2.212 1.00 52.84 91 PRO A CA 1
ATOM 696 C C . PRO A 1 91 ? 43.303 -11.468 1.673 1.00 52.84 91 PRO A C 1
ATOM 698 O O . PRO A 1 91 ? 43.916 -12.259 2.394 1.00 52.84 91 PRO A O 1
ATOM 701 N N . ALA A 1 92 ? 43.628 -11.255 0.397 1.00 57.19 92 ALA A N 1
ATOM 702 C CA . ALA A 1 92 ? 44.882 -11.732 -0.167 1.00 57.19 92 ALA A CA 1
ATOM 703 C C . ALA A 1 92 ? 46.026 -11.085 0.623 1.00 57.19 92 ALA A C 1
ATOM 705 O O . ALA A 1 92 ? 45.961 -9.890 0.903 1.00 57.19 92 ALA A O 1
ATOM 706 N N . ASN A 1 93 ? 47.035 -11.865 1.024 1.00 59.12 93 ASN A N 1
ATOM 707 C CA . ASN A 1 93 ? 48.227 -11.338 1.690 1.00 59.12 93 ASN A CA 1
ATOM 708 C C . ASN A 1 93 ? 48.942 -10.394 0.706 1.00 59.12 93 ASN A C 1
ATOM 710 O O . ASN A 1 93 ? 49.589 -10.890 -0.216 1.00 59.12 93 ASN A O 1
ATOM 714 N N . PRO A 1 94 ? 48.849 -9.061 0.867 1.00 54.22 94 PRO A N 1
ATOM 715 C CA . PRO A 1 94 ? 49.291 -8.130 -0.168 1.00 54.22 94 PRO A CA 1
ATOM 716 C C . PRO A 1 94 ? 50.817 -8.101 -0.320 1.00 54.22 94 PRO A C 1
ATOM 718 O O . PRO A 1 94 ? 51.321 -7.566 -1.301 1.00 54.22 94 PRO A O 1
ATOM 721 N N . LEU A 1 95 ? 51.554 -8.668 0.642 1.00 58.50 95 LEU A N 1
ATOM 722 C CA . LEU A 1 95 ? 53.013 -8.723 0.625 1.00 58.50 95 LEU A CA 1
ATOM 723 C C . LEU A 1 95 ? 53.562 -10.127 0.330 1.00 58.50 95 LEU A C 1
ATOM 725 O O . LEU A 1 95 ? 54.768 -10.267 0.164 1.00 58.50 95 LEU A O 1
ATOM 729 N N . GLY A 1 96 ? 52.715 -11.163 0.272 1.00 57.66 96 GLY A N 1
ATOM 730 C CA . GLY A 1 96 ? 53.124 -12.534 -0.068 1.00 57.66 96 GLY A CA 1
ATOM 731 C C . GLY A 1 96 ? 54.170 -13.174 0.859 1.00 57.66 96 GLY A C 1
ATOM 732 O O . GLY A 1 96 ? 54.722 -14.214 0.518 1.00 57.66 96 GLY A O 1
ATOM 733 N N . ILE A 1 97 ? 54.461 -12.572 2.013 1.00 64.19 97 ILE A N 1
ATOM 734 C CA . ILE A 1 97 ? 55.473 -13.057 2.958 1.00 64.19 97 ILE A CA 1
ATOM 735 C C . ILE A 1 97 ? 54.799 -14.029 3.925 1.00 64.19 97 ILE A C 1
ATOM 737 O O . ILE A 1 97 ? 53.825 -13.652 4.586 1.00 64.19 97 ILE A O 1
ATOM 741 N N . GLU A 1 98 ? 55.287 -15.267 4.009 1.00 66.31 98 GLU A N 1
ATOM 742 C CA . GLU A 1 98 ? 54.910 -16.158 5.105 1.00 66.31 98 GLU A CA 1
ATOM 743 C C . GLU A 1 98 ? 55.554 -15.633 6.389 1.00 66.31 98 GLU A C 1
ATOM 745 O O . GLU A 1 98 ? 56.768 -15.457 6.477 1.00 66.31 98 GLU A O 1
ATOM 750 N N . ILE A 1 99 ? 54.715 -15.308 7.371 1.00 62.78 99 ILE A N 1
ATOM 751 C CA . ILE A 1 99 ? 55.178 -14.962 8.709 1.00 62.78 99 ILE A CA 1
ATOM 752 C C . ILE A 1 99 ? 55.446 -16.299 9.391 1.00 62.78 99 ILE A C 1
ATOM 754 O O . ILE A 1 99 ? 54.519 -16.935 9.898 1.00 62.78 99 ILE A O 1
ATOM 758 N N . ASP A 1 100 ? 56.698 -16.744 9.336 1.00 57.03 100 ASP A N 1
ATOM 759 C CA . ASP A 1 100 ? 57.153 -17.857 10.161 1.00 57.03 100 ASP A CA 1
ATOM 760 C C . ASP A 1 100 ? 56.914 -17.524 11.640 1.00 57.03 100 ASP A C 1
ATOM 762 O O . ASP A 1 100 ? 57.057 -16.380 12.082 1.00 57.03 100 ASP A O 1
ATOM 766 N N . LYS A 1 101 ? 56.455 -18.537 12.371 1.00 47.38 101 LYS A N 1
ATOM 767 C CA . LYS A 1 101 ? 55.920 -18.430 13.729 1.00 47.38 101 LYS A CA 1
ATOM 768 C C . LYS A 1 101 ? 57.004 -18.309 14.794 1.00 47.38 101 LYS A C 1
ATOM 770 O O . LYS A 1 101 ? 57.987 -19.076 14.710 1.00 47.38 101 LYS A O 1
#

pLDDT: mean 78.96, std 18.22, range [47.38, 98.31]

Sequence (101 aa):
LTICGHNCLLTAEWMSASKIVCRVGQAKNDKGDIIVTTKSGGRGTSTVSFKLLKPEKIGILDQSAVWVDEMNYYDMRTDRNKGIPPLSLRPANPLGIEIDK

Radius of gyration: 25.78 Å; chains: 1; bounding box: 74×39×37 Å

Foldseek 3Di:
DAWLNHDFPVAWDDDDPPDIDTDDDDHPHQFQWDWDADPVPGIDGDPDGDGDDDPDPQDPPRDDPDDDPPPPPPCCVPCPDDPDPPPPPDPDPPVPDDPDD